Protein AF-A0A6C0CUE6-F1 (afdb_monomer_lite)

Secondary structure (DSSP, 8-state):
--EEEEEESS--TTHHHHHTTTT-EEEEEEE-SSHHHHHHHHHHTTTSEEEEEEE-GGGS---GGGHHHHHHHHHHHHHHHHHS--S-EEEEEEHHHHHHH-TT---SSEEEE--

Radius of gyration: 13.09 Å; chains: 1; bounding box: 28×29×31 Å

Foldseek 3Di:
DKEKEFADDDDQPCLVVLQVVAAAEWAEEEEEPDPRSVVSVVSSVVGYHYNYYYHDNLQADDDPVCLLSLLVSVVVVVVVVVVPPTDYHYYYHHPSSVCSNPVPPPCPTMDIDDD

pLDDT: mean 83.68, std 13.29, range [45.31, 96.88]

Sequence (115 aa):
MPIVLIAVDGINKNLREFEDMHNNVFDILIESSDPQSKAIGDKLAEHLVFVKRISNYLLDEIDDDGEEEMAYNMGAVLSSVRSLNVQRGMIITSKKVINSWDPHTNMNEWDAISM

Organism: NCBI:txid1070528

Structure (mmCIF, N/CA/C/O backbone):
data_AF-A0A6C0CUE6-F1
#
_entry.id   AF-A0A6C0CUE6-F1
#
loop_
_atom_site.group_PDB
_atom_site.id
_atom_site.type_symbol
_atom_site.label_atom_id
_atom_site.label_alt_id
_atom_site.label_comp_id
_atom_site.label_asym_id
_atom_site.label_entity_id
_atom_site.label_seq_id
_atom_site.pdbx_PDB_ins_code
_atom_site.Cartn_x
_atom_site.Cartn_y
_atom_site.Cartn_z
_atom_site.occupancy
_atom_site.B_iso_or_equiv
_atom_site.auth_seq_id
_atom_site.auth_comp_id
_atom_site.auth_asym_id
_atom_site.auth_atom_id
_atom_site.pdbx_PDB_model_num
ATOM 1 N N . MET A 1 1 ? -12.118 -11.147 3.247 1.00 75.44 1 MET A N 1
ATOM 2 C CA . MET A 1 1 ? -11.744 -10.003 4.117 1.00 75.44 1 MET A CA 1
ATOM 3 C C . MET A 1 1 ? -11.358 -8.847 3.212 1.00 75.44 1 MET A C 1
ATOM 5 O O . MET A 1 1 ? -10.583 -9.107 2.299 1.00 75.44 1 MET A O 1
ATOM 9 N N . PRO A 1 2 ? -11.894 -7.629 3.398 1.00 84.06 2 PRO A N 1
ATOM 10 C CA . PRO A 1 2 ? -11.565 -6.513 2.518 1.00 84.06 2 PRO A CA 1
ATOM 11 C C . PRO A 1 2 ? -10.122 -6.042 2.745 1.00 84.06 2 PRO A C 1
ATOM 13 O O . PRO A 1 2 ? -9.715 -5.796 3.886 1.00 84.06 2 PRO A O 1
ATOM 16 N N . ILE A 1 3 ? -9.366 -5.913 1.655 1.00 87.50 3 ILE A N 1
ATOM 17 C CA . ILE A 1 3 ? -8.072 -5.223 1.629 1.00 87.50 3 ILE A CA 1
ATOM 18 C C . ILE A 1 3 ? -8.232 -4.016 0.709 1.00 87.50 3 ILE A C 1
ATOM 20 O O . ILE A 1 3 ? -8.616 -4.164 -0.448 1.00 87.50 3 ILE A O 1
ATOM 24 N N . VAL A 1 4 ? -7.959 -2.823 1.229 1.00 88.44 4 VAL A N 1
ATOM 25 C CA . VAL A 1 4 ? -7.941 -1.592 0.430 1.00 88.44 4 VAL A CA 1
ATOM 26 C C . VAL A 1 4 ? -6.560 -1.446 -0.194 1.00 88.44 4 VAL A C 1
ATOM 28 O O . VAL A 1 4 ? -5.564 -1.449 0.525 1.00 88.44 4 VAL A O 1
ATOM 31 N N . LEU A 1 5 ? -6.496 -1.327 -1.514 1.00 89.00 5 LEU A N 1
ATOM 32 C CA . LEU A 1 5 ? -5.285 -1.033 -2.268 1.00 89.00 5 LEU A CA 1
ATOM 33 C C . LEU A 1 5 ? -5.269 0.445 -2.647 1.00 89.00 5 LEU A C 1
ATOM 35 O O . LEU A 1 5 ? -6.242 0.961 -3.189 1.00 89.00 5 LEU A O 1
ATOM 39 N N . ILE A 1 6 ? -4.156 1.123 -2.400 1.00 87.31 6 ILE A N 1
ATOM 40 C CA . ILE A 1 6 ? -3.940 2.515 -2.794 1.00 87.31 6 ILE A CA 1
ATOM 41 C C . ILE A 1 6 ? -2.715 2.556 -3.702 1.00 87.31 6 ILE A C 1
ATOM 43 O O . ILE A 1 6 ? -1.617 2.190 -3.281 1.00 87.31 6 ILE A O 1
ATOM 47 N N . ALA A 1 7 ? -2.920 2.998 -4.941 1.00 86.44 7 ALA A N 1
ATOM 48 C CA . ALA A 1 7 ? -1.861 3.265 -5.901 1.00 86.44 7 ALA A CA 1
ATOM 49 C C . ALA A 1 7 ? -1.331 4.690 -5.723 1.00 86.44 7 ALA A C 1
ATOM 51 O O . ALA A 1 7 ? -2.091 5.657 -5.626 1.00 86.44 7 ALA A O 1
ATOM 52 N N . VAL A 1 8 ? -0.012 4.825 -5.750 1.00 80.25 8 VAL A N 1
ATOM 53 C CA . VAL A 1 8 ? 0.687 6.107 -5.744 1.00 80.25 8 VAL A CA 1
ATOM 54 C C . VAL A 1 8 ? 1.296 6.329 -7.127 1.00 80.25 8 VAL A C 1
ATOM 56 O O . VAL A 1 8 ? 2.163 5.570 -7.547 1.00 80.25 8 VAL A O 1
ATOM 59 N N . ASP A 1 9 ? 0.790 7.326 -7.857 1.00 70.25 9 ASP A N 1
ATOM 60 C CA . ASP A 1 9 ? 1.297 7.733 -9.182 1.00 70.25 9 ASP A CA 1
ATOM 61 C C . ASP A 1 9 ? 0.967 9.221 -9.468 1.00 70.25 9 ASP A C 1
ATOM 63 O O . ASP A 1 9 ? 0.422 9.594 -10.507 1.00 70.25 9 ASP A O 1
ATOM 67 N N . GLY A 1 10 ? 1.195 10.096 -8.472 1.00 60.97 10 GLY A N 1
ATOM 68 C CA . GLY A 1 10 ? 0.908 11.540 -8.541 1.00 60.97 10 GLY A CA 1
ATOM 69 C C . GLY A 1 10 ? 0.007 12.080 -7.417 1.00 60.97 10 GLY A C 1
ATOM 70 O O . GLY A 1 10 ? -0.071 11.513 -6.329 1.00 60.97 10 GLY A O 1
ATOM 71 N N . ILE A 1 11 ? -0.665 13.222 -7.652 1.00 53.22 11 ILE A N 1
ATOM 72 C CA . ILE A 1 11 ? -1.601 13.823 -6.679 1.00 53.22 11 ILE A CA 1
ATOM 73 C C . ILE A 1 11 ? -2.835 12.923 -6.561 1.00 53.22 11 ILE A C 1
ATOM 75 O O . ILE A 1 11 ? -3.696 12.944 -7.436 1.00 53.22 11 ILE A O 1
ATOM 79 N N . ASN A 1 12 ? -2.927 12.175 -5.464 1.00 58.78 12 ASN A N 1
ATOM 80 C CA . ASN A 1 12 ? -4.042 11.278 -5.173 1.00 58.78 12 ASN A CA 1
ATOM 81 C C . ASN A 1 12 ? -5.308 12.107 -4.855 1.00 58.78 12 ASN A C 1
ATOM 83 O O . ASN A 1 12 ? -5.380 12.776 -3.818 1.00 58.78 12 ASN A O 1
ATOM 87 N N . LYS A 1 13 ? -6.286 12.154 -5.767 1.00 58.31 13 LYS A N 1
ATOM 88 C CA . LYS A 1 13 ? -7.451 13.062 -5.666 1.00 58.31 13 LYS A CA 1
ATOM 89 C C . LYS A 1 13 ? -8.524 12.530 -4.725 1.00 58.31 13 LYS A C 1
ATOM 91 O O . LYS A 1 13 ? -9.291 13.317 -4.170 1.00 58.31 13 LYS A O 1
ATOM 96 N N . ASN A 1 14 ? -8.522 11.222 -4.498 1.00 61.28 14 ASN A N 1
ATOM 97 C CA . ASN A 1 14 ? -9.494 10.532 -3.655 1.00 61.28 14 ASN A CA 1
ATOM 98 C C . ASN A 1 14 ? -9.125 10.518 -2.166 1.00 61.28 14 ASN A C 1
ATOM 100 O O . ASN A 1 14 ? -9.884 10.005 -1.353 1.00 61.28 14 ASN A O 1
ATOM 104 N N . LEU A 1 15 ? -8.009 11.144 -1.771 1.00 63.41 15 LEU A N 1
ATOM 105 C CA . LEU A 1 15 ? -7.677 11.351 -0.355 1.00 63.41 15 LEU A CA 1
ATOM 106 C C . LEU A 1 15 ? -8.831 11.997 0.427 1.00 63.41 15 LEU A C 1
ATOM 108 O O . LEU A 1 15 ? -9.026 11.664 1.589 1.00 63.41 15 LEU A O 1
ATOM 112 N N . ARG A 1 16 ? -9.624 12.858 -0.227 1.00 65.75 16 ARG A N 1
ATOM 113 C CA . ARG A 1 16 ? -10.833 13.458 0.352 1.00 65.75 16 ARG A CA 1
ATOM 114 C C . ARG A 1 16 ? -11.885 12.438 0.780 1.00 65.75 16 ARG A C 1
ATOM 116 O O . ARG A 1 16 ? -12.545 12.654 1.782 1.00 65.75 16 ARG A O 1
ATOM 123 N N . GLU A 1 17 ? -12.034 11.329 0.063 1.00 68.88 17 GLU A N 1
ATOM 124 C CA . GLU A 1 17 ? -13.013 10.297 0.427 1.00 68.88 17 GLU A CA 1
ATOM 125 C C . GLU A 1 17 ? -12.624 9.608 1.743 1.00 68.88 17 GLU A C 1
ATOM 127 O O . GLU A 1 17 ? -13.491 9.224 2.523 1.00 68.88 17 GLU A O 1
ATOM 132 N N . PHE A 1 18 ? -11.323 9.524 2.042 1.00 69.00 18 PHE A N 1
ATOM 133 C CA . PHE A 1 18 ? -10.827 9.032 3.327 1.00 69.00 18 PHE A CA 1
ATOM 134 C C . PHE A 1 18 ? -10.936 10.065 4.454 1.00 69.00 18 PHE A C 1
ATOM 136 O O . PHE A 1 18 ? -11.026 9.670 5.617 1.00 69.00 18 PHE A O 1
ATOM 143 N N . GLU A 1 19 ? -10.960 11.365 4.138 1.00 67.81 19 GLU A N 1
ATOM 144 C CA . GLU A 1 19 ? -11.218 12.422 5.128 1.00 67.81 19 GLU A CA 1
ATOM 145 C C . GLU A 1 19 ? -12.608 12.214 5.761 1.00 67.81 19 GLU A C 1
ATOM 147 O O . GLU A 1 19 ? -12.743 12.296 6.978 1.00 67.81 19 GLU A O 1
ATOM 152 N N . ASP A 1 20 ? -13.605 11.789 4.977 1.00 71.56 20 ASP A N 1
ATOM 153 C CA . ASP A 1 20 ? -14.967 11.507 5.458 1.00 71.56 20 ASP A CA 1
ATOM 154 C C . ASP A 1 20 ? -15.092 10.188 6.255 1.00 71.56 20 ASP A C 1
ATOM 156 O O . ASP A 1 20 ? -16.100 9.937 6.923 1.00 71.56 20 ASP A O 1
ATOM 160 N N . MET A 1 21 ? -14.064 9.332 6.236 1.00 72.12 21 MET A N 1
ATOM 161 C CA . MET A 1 21 ? -14.049 8.007 6.876 1.00 72.12 21 MET A CA 1
ATOM 162 C C . MET A 1 21 ? -13.599 8.031 8.347 1.00 72.12 21 MET A C 1
ATOM 164 O O . MET A 1 21 ? -13.163 6.998 8.869 1.00 72.12 21 MET A O 1
ATOM 168 N N . HIS A 1 22 ? -13.716 9.179 9.020 1.00 71.06 22 HIS A N 1
ATOM 169 C CA . HIS A 1 22 ? -13.272 9.403 10.397 1.00 71.06 22 HIS A CA 1
ATOM 170 C C . HIS A 1 22 ? -13.545 8.225 11.349 1.00 71.06 22 HIS A C 1
ATOM 172 O O . HIS A 1 22 ? -14.651 7.684 11.410 1.00 71.06 22 HIS A O 1
ATOM 178 N N . ASN A 1 23 ? -12.541 7.879 12.161 1.00 73.38 23 ASN A N 1
ATOM 179 C CA . ASN A 1 23 ? -12.592 6.825 13.187 1.00 73.38 23 ASN A CA 1
ATOM 180 C C . ASN A 1 23 ? -12.752 5.389 12.657 1.00 73.38 23 ASN A C 1
ATOM 182 O O . ASN A 1 23 ? -13.000 4.472 13.445 1.00 73.38 23 ASN A O 1
ATOM 186 N N . ASN A 1 24 ? -12.586 5.150 11.354 1.00 83.81 24 ASN A N 1
ATOM 187 C CA . ASN A 1 24 ? -12.445 3.784 10.865 1.00 83.81 24 ASN A CA 1
ATOM 188 C C . ASN A 1 24 ? -11.118 3.180 11.341 1.00 83.81 24 ASN A C 1
ATOM 190 O O . ASN A 1 24 ? -10.048 3.770 11.184 1.00 83.81 24 ASN A O 1
ATOM 194 N N . VAL A 1 25 ? -11.210 1.978 11.908 1.00 88.94 25 VAL A N 1
ATOM 195 C CA . VAL A 1 25 ? -10.056 1.207 12.373 1.00 88.94 25 VAL A CA 1
ATOM 196 C C . VAL A 1 25 ? -9.635 0.229 11.283 1.00 88.94 25 VAL A C 1
ATOM 198 O O . VAL A 1 25 ? -10.453 -0.546 10.785 1.00 88.94 25 VAL A O 1
ATOM 201 N N . PHE A 1 26 ? -8.356 0.270 10.934 1.00 92.12 26 PHE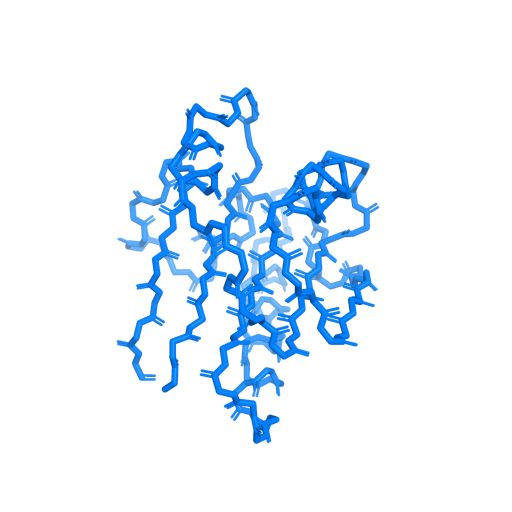 A N 1
ATOM 202 C CA . PHE A 1 26 ? -7.661 -0.702 10.104 1.00 92.12 26 PHE A CA 1
ATOM 203 C C . PHE A 1 26 ? -6.661 -1.447 10.987 1.00 92.12 26 PHE A C 1
ATOM 205 O O . PHE A 1 26 ? -5.838 -0.840 11.675 1.00 92.12 26 PHE A O 1
ATOM 212 N N . ASP A 1 27 ? -6.721 -2.774 10.991 1.00 94.75 27 ASP A N 1
ATOM 213 C CA . ASP A 1 27 ? -5.835 -3.582 11.833 1.00 94.75 27 ASP A CA 1
ATOM 214 C C . ASP A 1 27 ? -4.387 -3.530 11.342 1.00 94.75 27 ASP A C 1
ATOM 216 O O . ASP A 1 27 ? -3.442 -3.648 12.125 1.00 94.75 27 ASP A O 1
ATOM 220 N N . ILE A 1 28 ? -4.211 -3.372 10.030 1.00 95.56 28 ILE A N 1
ATOM 221 C CA . ILE A 1 28 ? -2.900 -3.306 9.407 1.00 95.56 28 ILE A CA 1
ATOM 222 C C . ILE A 1 28 ? -2.896 -2.364 8.205 1.00 95.56 28 ILE A C 1
ATOM 224 O O . ILE A 1 28 ? -3.751 -2.444 7.325 1.00 95.56 28 ILE A O 1
ATOM 228 N N . LEU A 1 29 ? -1.883 -1.507 8.175 1.00 95.62 29 LEU A N 1
ATOM 229 C CA . LEU A 1 29 ? -1.420 -0.779 7.007 1.00 95.62 29 LEU A CA 1
ATOM 230 C C . LEU A 1 29 ? -0.048 -1.335 6.613 1.00 95.62 29 LEU A C 1
ATOM 232 O O . LEU A 1 29 ? 0.861 -1.375 7.446 1.00 95.62 29 LEU A O 1
ATOM 236 N N . ILE A 1 30 ? 0.103 -1.756 5.361 1.00 96.88 30 ILE A N 1
ATOM 237 C CA . ILE A 1 30 ? 1.402 -2.064 4.761 1.00 96.88 30 ILE A CA 1
ATOM 238 C C . ILE A 1 30 ? 1.656 -1.056 3.647 1.00 96.88 30 ILE A C 1
ATOM 240 O O . ILE A 1 30 ? 0.836 -0.899 2.756 1.00 96.88 30 ILE A O 1
ATOM 244 N N . GLU A 1 31 ? 2.780 -0.366 3.682 1.00 96.06 31 GLU A N 1
ATOM 245 C CA . GLU A 1 31 ? 3.159 0.605 2.656 1.00 96.06 31 GLU A CA 1
ATOM 246 C C . GLU A 1 31 ? 4.525 0.249 2.071 1.00 96.06 31 GLU A C 1
ATOM 248 O O . GLU A 1 31 ? 5.339 -0.387 2.748 1.00 96.06 31 GLU A O 1
ATOM 253 N N . SER A 1 32 ? 4.788 0.636 0.823 1.00 95.75 32 SER A N 1
ATOM 254 C CA . SER A 1 32 ? 6.138 0.540 0.261 1.00 95.75 32 SER A CA 1
ATOM 255 C C . SER A 1 32 ? 7.129 1.414 1.042 1.00 95.75 32 SER A C 1
ATOM 257 O O . SER A 1 32 ? 6.747 2.237 1.882 1.00 95.75 32 SER A O 1
ATOM 259 N N . SER A 1 33 ? 8.426 1.203 0.833 1.00 94.06 33 SER A N 1
ATOM 260 C CA . SER A 1 33 ? 9.467 2.024 1.457 1.00 94.06 33 SER A CA 1
ATOM 261 C C . SER A 1 33 ? 9.618 3.399 0.794 1.00 94.06 33 SER A C 1
ATOM 263 O O . SER A 1 33 ? 10.236 4.298 1.374 1.00 94.06 33 SER A O 1
ATOM 265 N N . ASP A 1 34 ? 8.988 3.592 -0.371 1.00 90.81 34 ASP A N 1
ATOM 266 C CA . ASP A 1 34 ? 8.963 4.862 -1.090 1.00 90.81 34 ASP A CA 1
ATOM 267 C C . ASP A 1 34 ? 8.388 6.018 -0.232 1.00 90.81 34 ASP A C 1
ATOM 269 O O . ASP A 1 34 ? 7.322 5.883 0.391 1.00 90.81 34 ASP A O 1
ATOM 273 N N . PRO A 1 35 ? 9.055 7.192 -0.204 1.00 89.88 35 PRO A N 1
ATOM 274 C CA . PRO A 1 35 ? 8.597 8.342 0.569 1.00 89.88 35 PRO A CA 1
ATOM 275 C C . PRO A 1 35 ? 7.180 8.822 0.237 1.00 89.88 35 PRO A C 1
ATOM 277 O O . PRO A 1 35 ? 6.518 9.369 1.121 1.00 89.88 35 PRO A O 1
ATOM 280 N N . GLN A 1 36 ? 6.698 8.646 -0.997 1.00 87.38 36 GLN A N 1
ATOM 281 C CA . GLN A 1 36 ? 5.346 9.053 -1.378 1.00 87.38 36 GLN A CA 1
ATOM 282 C C . GLN A 1 36 ? 4.300 8.138 -0.741 1.00 87.38 36 GLN A C 1
ATOM 284 O O . GLN A 1 36 ? 3.345 8.647 -0.156 1.00 87.38 36 GLN A O 1
ATOM 289 N N . SER A 1 37 ? 4.501 6.816 -0.764 1.00 90.94 37 SER A N 1
ATOM 290 C CA . SER A 1 37 ? 3.625 5.865 -0.059 1.00 90.94 37 SER A CA 1
ATOM 291 C C . SER A 1 37 ? 3.528 6.196 1.423 1.00 90.94 37 SER A C 1
ATOM 293 O O . SER A 1 37 ? 2.427 6.284 1.971 1.00 90.94 37 SER A O 1
ATOM 295 N N . LYS A 1 38 ? 4.671 6.498 2.048 1.00 91.38 38 LYS A N 1
ATOM 296 C CA . LYS A 1 38 ? 4.710 6.932 3.444 1.00 91.38 38 LYS A CA 1
ATOM 297 C C . LYS A 1 38 ? 3.944 8.233 3.681 1.00 91.38 38 LYS A C 1
ATOM 299 O O . LYS A 1 38 ? 3.199 8.322 4.654 1.00 91.38 38 LYS A O 1
ATOM 304 N N . ALA A 1 39 ? 4.105 9.230 2.813 1.00 88.56 39 ALA A N 1
ATOM 305 C CA . ALA A 1 39 ? 3.408 10.509 2.941 1.00 88.56 39 ALA A CA 1
ATOM 306 C C . ALA A 1 39 ? 1.881 10.349 2.830 1.00 88.56 39 ALA A C 1
ATOM 308 O O . ALA A 1 39 ? 1.134 11.005 3.556 1.00 88.56 39 ALA A O 1
ATOM 309 N N . ILE A 1 40 ? 1.410 9.448 1.962 1.00 87.88 40 ILE A N 1
ATOM 310 C CA . ILE A 1 40 ? -0.008 9.081 1.877 1.00 87.88 40 ILE A CA 1
ATOM 311 C C . ILE A 1 40 ? -0.462 8.389 3.166 1.00 87.88 40 ILE A C 1
ATOM 313 O O . ILE A 1 40 ? -1.481 8.782 3.731 1.00 87.88 40 ILE A O 1
ATOM 317 N N . GLY A 1 41 ? 0.302 7.417 3.671 1.00 90.94 41 GLY A N 1
ATOM 318 C CA . GLY A 1 41 ? 0.006 6.750 4.941 1.00 90.94 41 GLY A CA 1
ATOM 319 C C . GLY A 1 41 ? -0.049 7.718 6.129 1.00 90.94 41 GLY A C 1
ATOM 320 O O . GLY A 1 41 ? -0.944 7.611 6.967 1.00 90.94 41 GLY A O 1
ATOM 321 N N . ASP A 1 42 ? 0.858 8.700 6.175 1.00 91.06 42 ASP A N 1
ATOM 322 C CA . ASP A 1 42 ? 0.881 9.758 7.194 1.00 91.06 42 ASP A CA 1
ATOM 323 C C . ASP A 1 42 ? -0.382 10.618 7.120 1.00 91.06 42 ASP A C 1
ATOM 325 O O . ASP A 1 42 ? -1.041 10.823 8.137 1.00 91.06 42 ASP A O 1
ATOM 329 N N . LYS A 1 43 ? -0.771 11.049 5.914 1.00 87.44 43 LYS A N 1
ATOM 330 C CA . LYS A 1 43 ? -1.991 11.837 5.718 1.00 87.44 43 LYS A CA 1
ATOM 331 C C . LYS A 1 43 ? -3.252 11.056 6.097 1.00 87.44 43 LYS A C 1
ATOM 333 O O . LYS A 1 43 ? -4.153 11.599 6.725 1.00 87.44 43 LYS A O 1
ATOM 338 N N . LEU A 1 44 ? -3.331 9.773 5.749 1.00 87.94 44 LEU A N 1
ATOM 339 C CA . LEU A 1 44 ? -4.469 8.930 6.126 1.00 87.94 44 LEU A CA 1
ATOM 340 C C . LEU A 1 44 ? -4.565 8.734 7.643 1.00 87.94 44 LEU A C 1
ATOM 342 O O . LEU A 1 44 ? -5.669 8.655 8.180 1.00 87.94 44 LEU A O 1
ATOM 346 N N . ALA A 1 45 ? -3.431 8.698 8.347 1.00 90.06 45 ALA A N 1
ATOM 347 C CA . ALA A 1 45 ? -3.390 8.558 9.801 1.00 90.06 45 ALA A CA 1
ATOM 348 C C . ALA A 1 45 ? -3.936 9.788 10.554 1.00 90.06 45 ALA A C 1
ATOM 350 O O . ALA A 1 45 ? -4.210 9.693 11.749 1.00 90.06 45 ALA A O 1
ATOM 351 N N . GLU A 1 46 ? -4.139 10.924 9.878 1.00 88.56 46 GLU A N 1
ATOM 352 C CA . GLU A 1 46 ? -4.837 12.087 10.447 1.00 88.56 46 GLU A CA 1
ATOM 353 C C . GLU A 1 46 ? -6.345 11.827 10.634 1.00 88.56 46 GLU A C 1
ATOM 355 O O . GLU A 1 46 ? -6.990 12.467 11.468 1.00 88.56 46 GLU A O 1
ATOM 360 N N . HIS A 1 47 ? -6.912 10.873 9.886 1.00 86.75 47 HIS A N 1
ATOM 361 C CA . HIS A 1 47 ? -8.357 10.610 9.840 1.00 86.75 47 HIS A CA 1
ATOM 362 C C . HIS A 1 47 ? -8.739 9.164 10.197 1.00 86.75 47 HIS A C 1
ATOM 364 O O . HIS A 1 47 ? -9.857 8.914 10.663 1.00 86.75 47 HIS A O 1
ATOM 370 N N . LEU A 1 48 ? -7.816 8.219 10.016 1.00 89.25 48 LEU A N 1
ATOM 371 C CA . LEU A 1 48 ? -7.994 6.786 10.242 1.00 89.25 48 LEU A CA 1
ATOM 372 C C . LEU A 1 48 ? -7.125 6.291 11.401 1.00 89.25 48 LEU A C 1
ATOM 374 O O . LEU A 1 48 ? -6.086 6.865 11.719 1.00 89.25 48 LEU A O 1
ATOM 378 N N . VAL A 1 49 ? -7.525 5.172 12.008 1.00 90.81 49 VAL A N 1
ATOM 379 C CA . VAL A 1 49 ? -6.738 4.506 13.055 1.00 90.81 49 VAL A CA 1
ATOM 380 C C . VAL A 1 49 ? -6.112 3.239 12.490 1.00 90.81 49 VAL A C 1
ATOM 382 O O . VAL A 1 49 ? -6.826 2.320 12.097 1.00 90.81 49 VAL A O 1
ATOM 385 N N . PHE A 1 50 ? -4.782 3.159 12.514 1.00 93.00 50 PHE A N 1
ATOM 386 C CA . PHE A 1 50 ? -4.030 1.962 12.134 1.00 93.00 50 PHE A CA 1
ATOM 387 C C . PHE A 1 50 ? -3.473 1.266 13.380 1.00 93.00 50 PHE A C 1
ATOM 389 O O . PHE A 1 50 ? -2.660 1.843 14.100 1.00 93.00 50 PHE A O 1
ATOM 396 N N . VAL A 1 51 ? -3.882 0.020 13.643 1.00 94.31 51 VAL A N 1
ATOM 397 C CA . VAL A 1 51 ? -3.382 -0.752 14.803 1.00 94.31 51 VAL A CA 1
ATOM 398 C C . VAL A 1 51 ? -1.923 -1.157 14.599 1.00 94.31 51 VAL A C 1
ATOM 400 O O . VAL A 1 51 ? -1.116 -1.105 15.529 1.00 94.31 51 VAL A O 1
ATOM 403 N N . LYS A 1 52 ? -1.571 -1.555 13.375 1.00 95.12 52 LYS A N 1
ATOM 404 C CA . LYS A 1 52 ? -0.197 -1.824 12.953 1.00 95.12 52 LYS A CA 1
ATOM 405 C C . LYS A 1 52 ? 0.087 -1.114 11.642 1.00 95.12 52 LYS A C 1
ATOM 407 O O . LYS A 1 52 ? -0.745 -1.117 10.742 1.00 95.12 52 LYS A O 1
ATOM 412 N N . ARG A 1 53 ? 1.291 -0.565 11.525 1.00 95.62 53 ARG A N 1
ATOM 413 C CA . ARG A 1 53 ? 1.800 0.050 10.301 1.00 95.62 53 ARG A CA 1
ATOM 414 C C . ARG A 1 53 ? 3.174 -0.522 9.989 1.00 95.62 53 ARG A C 1
ATOM 416 O O . ARG A 1 53 ? 4.024 -0.575 10.877 1.00 95.62 53 ARG A O 1
ATOM 423 N N . ILE A 1 54 ? 3.362 -0.992 8.763 1.00 96.50 54 ILE A N 1
ATOM 424 C CA . ILE A 1 54 ? 4.572 -1.688 8.326 1.00 96.50 54 ILE A CA 1
ATOM 425 C C . ILE A 1 54 ? 5.027 -1.081 7.005 1.00 96.50 54 ILE A C 1
ATOM 427 O O . ILE A 1 54 ? 4.270 -1.079 6.043 1.00 96.50 54 ILE A O 1
ATOM 431 N N . SER A 1 55 ? 6.275 -0.626 6.949 1.00 96.38 55 SER A N 1
ATOM 432 C CA . SER A 1 55 ? 6.932 -0.327 5.678 1.00 96.38 55 SER A CA 1
ATOM 433 C C . SER A 1 55 ? 7.610 -1.597 5.162 1.00 96.38 55 SER A C 1
ATOM 435 O O . SER A 1 55 ? 8.310 -2.273 5.923 1.00 96.38 55 SER A O 1
ATOM 437 N N . ASN A 1 56 ? 7.359 -1.960 3.906 1.00 96.69 56 ASN A N 1
ATOM 438 C CA . ASN A 1 56 ? 7.806 -3.212 3.311 1.00 96.69 56 ASN A CA 1
ATOM 439 C C . ASN A 1 56 ? 8.401 -2.980 1.918 1.00 96.69 56 ASN A C 1
ATOM 441 O O . ASN A 1 56 ? 7.679 -2.659 0.979 1.00 96.69 56 ASN A O 1
ATOM 445 N N . TYR A 1 57 ? 9.709 -3.210 1.788 1.00 95.00 57 TYR A N 1
ATOM 446 C CA . TYR A 1 57 ? 10.459 -3.015 0.543 1.00 95.00 57 TYR A CA 1
ATOM 447 C C . TYR A 1 57 ? 10.031 -3.957 -0.592 1.00 95.00 57 TYR A C 1
ATOM 449 O O . TYR A 1 57 ? 10.300 -3.686 -1.752 1.00 95.00 57 TYR A O 1
ATOM 457 N N . LEU A 1 58 ? 9.333 -5.059 -0.287 1.00 95.06 58 LEU A N 1
ATOM 458 C CA . LEU A 1 58 ? 8.769 -5.941 -1.317 1.00 95.06 58 LEU A CA 1
ATOM 459 C C . LEU A 1 58 ? 7.695 -5.243 -2.166 1.00 95.06 58 LEU A C 1
ATOM 461 O O . LEU A 1 58 ? 7.351 -5.722 -3.238 1.00 95.06 58 LEU A O 1
ATOM 465 N N . LEU A 1 59 ? 7.144 -4.133 -1.675 1.00 95.81 59 LEU A N 1
ATOM 466 C CA . LEU A 1 59 ? 6.190 -3.302 -2.402 1.00 95.81 59 LEU A CA 1
ATOM 467 C C . LEU A 1 59 ? 6.863 -2.137 -3.136 1.00 95.81 59 LEU A C 1
ATOM 469 O O . LEU A 1 59 ? 6.156 -1.243 -3.599 1.00 95.81 59 LEU A O 1
ATOM 473 N N . ASP A 1 60 ? 8.193 -2.080 -3.176 1.00 94.38 60 ASP A N 1
ATOM 474 C CA . ASP A 1 60 ? 8.890 -1.039 -3.920 1.00 94.38 60 ASP A CA 1
ATOM 475 C C . ASP A 1 60 ? 8.808 -1.320 -5.417 1.00 94.38 60 ASP A C 1
ATOM 477 O O . ASP A 1 60 ? 8.887 -2.462 -5.870 1.00 94.38 60 ASP A O 1
ATOM 481 N N . GLU A 1 61 ? 8.634 -0.250 -6.185 1.00 90.12 61 GLU A N 1
ATOM 482 C CA . GLU A 1 61 ? 8.693 -0.334 -7.632 1.00 90.12 61 GLU A CA 1
ATOM 483 C C . GLU A 1 61 ? 10.130 -0.622 -8.077 1.00 90.12 61 GLU A C 1
ATOM 485 O O . GLU A 1 61 ? 11.066 0.070 -7.668 1.00 90.12 61 GLU A O 1
ATOM 490 N N . ILE A 1 62 ? 10.291 -1.624 -8.937 1.00 89.44 62 ILE A N 1
ATOM 491 C CA . ILE A 1 62 ? 11.551 -1.940 -9.614 1.00 89.44 62 ILE A CA 1
ATOM 492 C C . ILE A 1 62 ? 11.430 -1.660 -11.119 1.00 89.44 62 ILE A C 1
ATOM 494 O O . ILE A 1 62 ? 10.367 -1.285 -11.635 1.00 89.44 62 ILE A O 1
ATOM 498 N N . ASP A 1 63 ? 12.559 -1.744 -11.818 1.00 87.38 63 ASP A N 1
ATOM 499 C CA . ASP A 1 63 ? 12.645 -1.476 -13.250 1.00 87.38 63 ASP A CA 1
ATOM 500 C C . ASP A 1 63 ? 11.772 -2.431 -14.084 1.00 87.38 63 ASP A C 1
ATOM 502 O O . ASP A 1 63 ? 11.181 -3.386 -13.583 1.00 87.38 63 ASP A O 1
ATOM 506 N N . ASP A 1 64 ? 11.600 -2.109 -15.368 1.00 79.88 64 ASP A N 1
ATOM 507 C CA . ASP A 1 64 ? 10.686 -2.844 -16.257 1.00 79.88 64 ASP A CA 1
ATOM 508 C C . ASP A 1 64 ? 11.079 -4.322 -16.422 1.00 79.88 64 ASP A C 1
ATOM 510 O O . ASP A 1 64 ? 10.210 -5.171 -16.601 1.00 79.88 64 ASP A O 1
ATOM 514 N N . ASP A 1 65 ? 12.367 -4.649 -16.276 1.00 84.69 65 ASP A N 1
ATOM 515 C CA . ASP A 1 65 ? 12.865 -6.028 -16.309 1.00 84.69 65 ASP A CA 1
ATOM 516 C C . ASP A 1 65 ? 12.422 -6.851 -15.074 1.00 84.69 65 ASP A C 1
ATOM 518 O O . ASP A 1 65 ? 12.520 -8.079 -15.077 1.00 84.69 65 ASP A O 1
ATOM 522 N N . GLY A 1 66 ? 11.908 -6.189 -14.031 1.00 87.56 66 GLY A N 1
ATOM 523 C CA . GLY A 1 66 ? 11.461 -6.776 -12.768 1.00 87.56 66 GLY A CA 1
ATOM 524 C C . GLY A 1 66 ? 9.949 -7.006 -12.641 1.00 87.56 66 GLY A C 1
ATOM 525 O O . GLY A 1 66 ? 9.464 -7.244 -11.536 1.00 87.56 66 GLY A O 1
ATOM 526 N N . GLU A 1 67 ? 9.168 -6.929 -13.723 1.00 89.06 67 GLU A N 1
ATOM 527 C CA . GLU A 1 67 ? 7.698 -7.024 -13.650 1.00 89.06 67 GLU A CA 1
ATOM 528 C C . GLU A 1 67 ? 7.192 -8.320 -12.984 1.00 89.06 67 GLU A C 1
ATOM 530 O O . GLU A 1 67 ? 6.332 -8.267 -12.102 1.00 89.06 67 GLU A O 1
ATOM 535 N N . GLU A 1 68 ? 7.763 -9.480 -13.329 1.00 91.25 68 GLU A N 1
ATOM 536 C CA . GLU A 1 68 ? 7.392 -10.765 -12.711 1.00 91.25 68 GLU A CA 1
ATOM 537 C C . GLU A 1 68 ? 7.718 -10.808 -11.209 1.00 91.25 68 GLU A C 1
ATOM 539 O O . GLU A 1 68 ? 6.967 -11.382 -10.414 1.00 91.25 68 GLU A O 1
ATOM 544 N N . GLU A 1 69 ? 8.824 -10.181 -10.803 1.00 94.12 69 GLU A N 1
ATOM 545 C CA . GLU A 1 69 ? 9.228 -10.099 -9.401 1.00 94.12 69 GLU A CA 1
ATOM 546 C C . GLU A 1 69 ? 8.285 -9.185 -8.607 1.00 94.12 69 GLU A C 1
ATOM 548 O O . GLU A 1 69 ? 7.854 -9.565 -7.516 1.00 94.12 69 GLU A O 1
ATOM 553 N N . MET A 1 70 ? 7.880 -8.035 -9.160 1.00 94.12 70 MET A N 1
ATOM 554 C CA . MET A 1 70 ? 6.862 -7.172 -8.539 1.00 94.12 70 MET A CA 1
ATOM 555 C C . MET A 1 70 ? 5.538 -7.910 -8.348 1.00 94.12 70 MET A C 1
ATOM 557 O O . MET A 1 70 ? 4.958 -7.866 -7.258 1.00 94.12 70 MET A O 1
ATOM 561 N N . ALA A 1 71 ? 5.092 -8.639 -9.373 1.00 92.69 71 ALA A N 1
ATOM 562 C CA . ALA A 1 71 ? 3.856 -9.409 -9.330 1.00 92.69 71 ALA A CA 1
ATOM 563 C C . ALA A 1 71 ? 3.902 -10.479 -8.228 1.00 92.69 71 ALA A C 1
ATOM 565 O O . ALA A 1 71 ? 2.967 -10.615 -7.427 1.00 92.69 71 ALA A O 1
ATOM 566 N N . TYR A 1 72 ? 5.017 -11.213 -8.151 1.00 94.75 72 TYR A N 1
ATOM 567 C CA . TYR A 1 72 ? 5.254 -12.216 -7.117 1.00 94.75 72 TYR A CA 1
ATOM 568 C C . TYR A 1 72 ? 5.280 -11.595 -5.715 1.00 94.75 72 TYR A C 1
ATOM 570 O O . TYR A 1 72 ? 4.595 -12.079 -4.807 1.00 94.75 72 TYR A O 1
ATOM 578 N N . ASN A 1 73 ? 6.023 -10.503 -5.536 1.00 96.12 73 ASN A N 1
ATOM 579 C CA . ASN A 1 73 ? 6.181 -9.827 -4.252 1.00 96.12 73 ASN A CA 1
ATOM 580 C C . ASN A 1 73 ? 4.854 -9.252 -3.739 1.00 96.12 73 ASN A C 1
ATOM 582 O O . ASN A 1 73 ? 4.483 -9.488 -2.584 1.00 96.12 73 ASN A O 1
ATOM 586 N N . MET A 1 74 ? 4.089 -8.575 -4.597 1.00 94.69 74 MET A N 1
ATOM 587 C CA . MET A 1 74 ? 2.758 -8.068 -4.259 1.00 94.69 74 MET A CA 1
ATOM 588 C C . MET A 1 74 ? 1.803 -9.211 -3.887 1.00 94.69 74 MET A C 1
ATOM 590 O O . MET A 1 74 ? 1.117 -9.150 -2.860 1.00 94.69 74 MET A O 1
ATOM 594 N N . GLY A 1 75 ? 1.820 -10.310 -4.649 1.00 93.81 75 GLY A N 1
ATOM 595 C CA . GLY A 1 75 ? 1.057 -11.519 -4.331 1.00 93.81 75 GLY A CA 1
ATOM 596 C C . GLY A 1 75 ? 1.432 -12.132 -2.974 1.00 93.81 75 GLY A C 1
ATOM 597 O O . GLY A 1 75 ? 0.549 -12.552 -2.213 1.00 93.81 75 GLY A O 1
ATOM 598 N N . ALA A 1 76 ? 2.721 -12.143 -2.624 1.00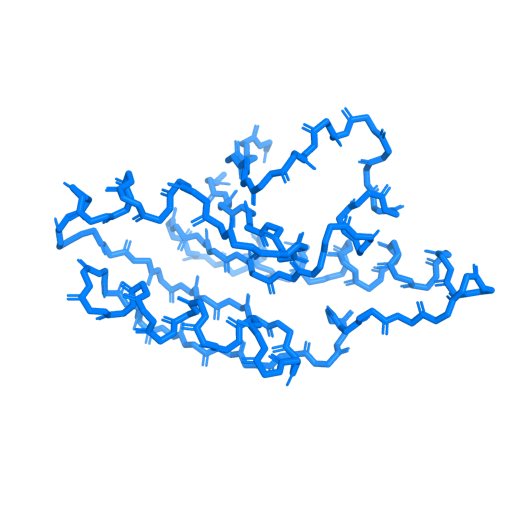 94.69 76 ALA A N 1
ATOM 599 C CA . ALA A 1 76 ? 3.215 -12.628 -1.337 1.00 94.69 76 ALA A CA 1
ATOM 600 C C . ALA A 1 76 ? 2.775 -11.731 -0.168 1.00 94.69 76 ALA A C 1
ATOM 602 O O . ALA A 1 76 ? 2.342 -12.242 0.872 1.00 94.69 76 ALA A O 1
ATOM 603 N N . VAL A 1 77 ? 2.816 -10.405 -0.332 1.00 95.25 77 VAL A N 1
ATOM 604 C CA . VAL A 1 77 ? 2.329 -9.453 0.681 1.00 95.25 77 VAL A CA 1
ATOM 605 C C . VAL A 1 77 ? 0.824 -9.601 0.888 1.00 95.25 77 VAL A C 1
ATOM 607 O O . VAL A 1 77 ? 0.375 -9.725 2.028 1.00 95.25 77 VAL A O 1
ATOM 610 N N . LEU A 1 78 ? 0.040 -9.678 -0.189 1.00 92.12 78 LEU A N 1
ATOM 611 C CA . LEU A 1 78 ? -1.405 -9.909 -0.111 1.00 92.12 78 LEU A CA 1
ATOM 612 C C . LEU A 1 78 ? -1.748 -11.215 0.601 1.00 92.12 78 LEU A C 1
ATOM 614 O O . LEU A 1 78 ? -2.605 -11.241 1.486 1.00 92.12 78 LEU A O 1
ATOM 618 N N . SER A 1 79 ? -1.064 -12.299 0.240 1.00 91.56 79 SER A N 1
ATOM 619 C CA . SER A 1 79 ? -1.245 -13.607 0.877 1.00 91.56 79 SER A CA 1
ATOM 620 C C . SER A 1 79 ? -0.886 -13.553 2.360 1.00 91.56 79 SER A C 1
ATOM 622 O O . SER A 1 79 ? -1.604 -14.110 3.191 1.00 91.56 79 SER A O 1
ATOM 624 N N . SER A 1 80 ? 0.170 -12.812 2.706 1.00 92.19 80 SER A N 1
ATOM 625 C CA . SER A 1 80 ? 0.570 -12.582 4.093 1.00 92.19 80 SER A CA 1
ATOM 626 C C . SER A 1 80 ? -0.522 -11.843 4.860 1.00 92.19 80 SER A C 1
ATOM 628 O O . SER A 1 80 ? -0.963 -12.349 5.887 1.00 92.19 80 SER A O 1
ATOM 630 N N . VAL A 1 81 ? -1.042 -10.721 4.348 1.00 91.50 81 VAL A N 1
ATOM 631 C CA . VAL A 1 81 ? -2.148 -9.980 4.986 1.00 91.50 81 VAL A CA 1
ATOM 632 C C . VAL A 1 81 ? -3.381 -10.861 5.158 1.00 91.50 81 VAL A C 1
ATOM 634 O O . VAL A 1 81 ? -3.966 -10.868 6.234 1.00 91.50 81 VAL A O 1
ATOM 637 N N . ARG A 1 82 ? -3.749 -11.651 4.144 1.00 88.94 82 ARG A N 1
ATOM 638 C CA . ARG A 1 82 ? -4.888 -12.587 4.208 1.00 88.94 8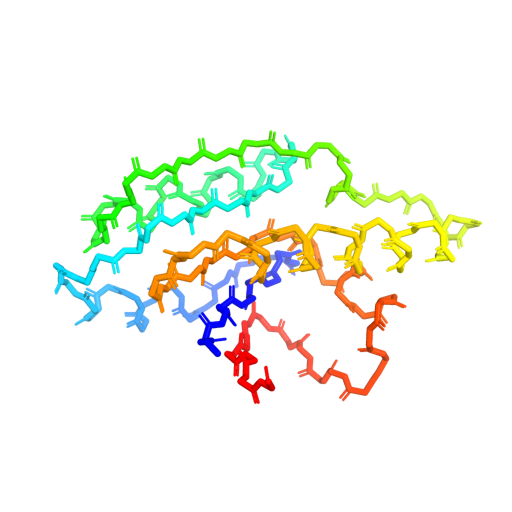2 ARG A CA 1
ATOM 639 C C . ARG A 1 82 ? -4.700 -13.700 5.236 1.00 88.94 82 ARG A C 1
ATOM 641 O O . ARG A 1 82 ? -5.682 -14.174 5.796 1.00 88.94 82 ARG A O 1
ATOM 648 N N . SER A 1 83 ? -3.461 -14.127 5.468 1.00 90.38 83 SER A N 1
ATOM 649 C CA . SER A 1 83 ? -3.136 -15.116 6.501 1.00 90.38 83 SER A CA 1
ATOM 650 C C . SER A 1 83 ? -3.199 -14.536 7.916 1.00 90.38 83 SER A C 1
ATOM 652 O O . SER A 1 83 ? -3.360 -15.281 8.885 1.00 90.38 83 SER A O 1
ATOM 654 N N . LEU A 1 84 ? -3.101 -13.208 8.051 1.00 87.50 84 LEU A N 1
ATOM 655 C CA . LEU A 1 84 ? -3.340 -12.536 9.316 1.00 87.50 84 LEU A CA 1
ATOM 656 C C . LEU A 1 84 ? -4.849 -12.527 9.570 1.00 87.50 84 LEU A C 1
ATOM 658 O O . LEU A 1 84 ? -5.638 -12.153 8.708 1.00 87.50 84 LEU A O 1
ATOM 662 N N . ASN A 1 85 ? -5.258 -12.909 10.778 1.00 84.81 85 ASN A N 1
ATOM 663 C CA . ASN A 1 85 ? -6.654 -12.846 11.210 1.00 84.81 85 ASN A CA 1
ATOM 664 C C . ASN A 1 85 ? -7.073 -11.393 11.520 1.00 84.81 85 ASN A C 1
ATOM 666 O O . ASN A 1 85 ? -7.425 -11.068 12.654 1.00 84.81 85 ASN A O 1
ATOM 670 N N . VAL A 1 86 ? -6.937 -10.507 10.533 1.00 88.75 86 VAL A N 1
ATOM 671 C CA . VAL A 1 86 ? -7.333 -9.097 10.596 1.00 88.75 86 VAL A CA 1
ATOM 672 C C . VAL A 1 86 ? -8.760 -8.923 10.067 1.00 88.75 86 VAL A C 1
ATOM 674 O O . VAL A 1 86 ? -9.301 -9.797 9.397 1.00 88.75 86 VAL A O 1
ATOM 677 N N . GLN A 1 87 ? -9.424 -7.824 10.409 1.00 86.88 87 GLN A N 1
ATOM 678 C CA . GLN A 1 87 ? -10.752 -7.485 9.892 1.00 86.88 87 GLN A CA 1
ATOM 679 C C . GLN A 1 87 ? -10.658 -6.571 8.671 1.00 86.88 87 GLN A C 1
ATOM 681 O O . GLN A 1 87 ? -11.453 -6.711 7.737 1.00 86.88 87 GLN A O 1
ATOM 686 N N . ARG A 1 88 ? -9.705 -5.632 8.678 1.00 89.75 88 ARG A N 1
ATOM 687 C CA . ARG A 1 88 ? -9.486 -4.656 7.602 1.00 89.75 88 ARG A CA 1
ATOM 688 C C . ARG A 1 88 ? -7.995 -4.419 7.394 1.00 89.75 88 ARG A C 1
ATOM 690 O O . ARG A 1 88 ? -7.296 -3.988 8.313 1.00 89.75 88 ARG A O 1
ATOM 697 N N . GLY A 1 89 ? -7.528 -4.680 6.177 1.00 92.69 89 GLY A N 1
ATOM 698 C CA . GLY A 1 89 ? -6.165 -4.375 5.746 1.00 92.69 89 GLY A CA 1
ATOM 699 C C . GLY A 1 89 ? -6.132 -3.216 4.756 1.00 92.69 89 GLY A C 1
ATOM 700 O O . GLY A 1 89 ? -7.087 -3.003 4.009 1.00 92.69 89 GLY A O 1
ATOM 701 N N . MET A 1 90 ? -5.021 -2.493 4.734 1.00 93.00 90 MET A N 1
ATOM 702 C CA . MET A 1 9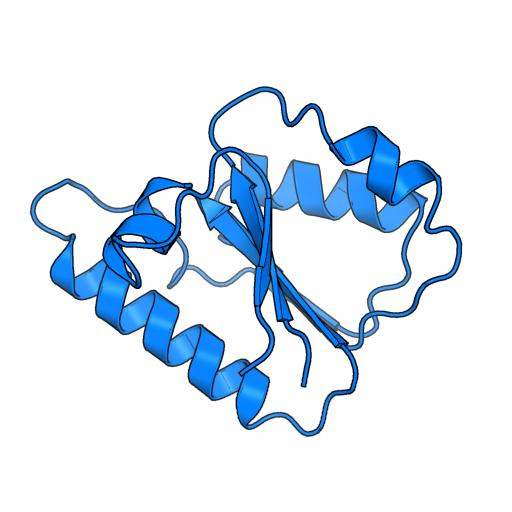0 ? -4.712 -1.493 3.718 1.00 93.00 90 MET A CA 1
ATOM 703 C C . MET A 1 90 ? -3.297 -1.722 3.190 1.00 93.00 90 MET A C 1
ATOM 705 O O . MET A 1 90 ? -2.387 -1.998 3.975 1.00 93.00 90 MET A O 1
ATOM 709 N N . ILE A 1 91 ? -3.119 -1.617 1.875 1.00 94.31 91 ILE A N 1
ATOM 710 C CA . ILE A 1 91 ? -1.822 -1.671 1.204 1.00 94.31 91 ILE A CA 1
ATOM 711 C C . ILE A 1 91 ? -1.641 -0.405 0.365 1.00 94.31 91 ILE A C 1
ATOM 713 O O . ILE A 1 91 ? -2.526 -0.060 -0.414 1.00 94.31 91 ILE A O 1
ATOM 717 N N . ILE A 1 92 ? -0.500 0.269 0.511 1.00 93.31 92 ILE A N 1
ATOM 718 C CA . ILE A 1 92 ? -0.121 1.456 -0.267 1.00 93.31 92 ILE A CA 1
ATOM 719 C C . ILE A 1 92 ? 1.160 1.143 -1.045 1.00 93.31 92 ILE A C 1
ATOM 721 O O . ILE A 1 92 ? 2.180 0.797 -0.452 1.00 93.31 92 ILE A O 1
ATOM 725 N N . THR A 1 93 ? 1.123 1.244 -2.368 1.00 93.31 93 THR A N 1
ATOM 726 C CA . THR A 1 93 ? 2.287 1.010 -3.241 1.00 93.31 93 THR A CA 1
ATOM 727 C C . THR A 1 93 ? 2.092 1.742 -4.572 1.00 93.31 93 THR A C 1
ATOM 729 O O . THR A 1 93 ? 1.086 2.427 -4.760 1.00 93.31 93 THR A O 1
ATOM 732 N N . SER A 1 94 ? 3.042 1.654 -5.500 1.00 90.31 94 SER A N 1
ATOM 733 C CA . SER A 1 94 ? 2.907 2.293 -6.802 1.00 90.31 94 SER A CA 1
ATOM 734 C C . SER A 1 94 ? 1.854 1.603 -7.668 1.00 90.31 94 SER A C 1
ATOM 736 O O . SER A 1 94 ? 1.538 0.417 -7.518 1.00 90.31 94 SER A O 1
ATOM 738 N N . LYS A 1 95 ? 1.313 2.357 -8.627 1.00 87.31 95 LYS A N 1
ATOM 739 C CA . LYS A 1 95 ? 0.390 1.812 -9.629 1.00 87.31 95 LYS A CA 1
ATOM 740 C C . LYS A 1 95 ? 1.016 0.659 -10.418 1.00 87.31 95 LYS A C 1
ATOM 742 O O . LYS A 1 95 ? 0.332 -0.320 -10.710 1.00 87.31 95 LYS A O 1
ATOM 747 N N . LYS A 1 96 ? 2.309 0.757 -10.740 1.00 87.94 96 LYS A N 1
ATOM 748 C CA . LYS A 1 96 ? 3.036 -0.259 -11.508 1.00 87.94 96 LYS A CA 1
ATOM 749 C C . LYS A 1 96 ? 3.083 -1.598 -10.775 1.00 87.94 96 LYS A C 1
ATOM 751 O O . LYS A 1 96 ? 2.770 -2.620 -11.377 1.00 87.94 96 LYS A O 1
ATOM 756 N N . VAL A 1 97 ? 3.378 -1.590 -9.472 1.00 91.31 97 VAL A N 1
ATOM 757 C CA . VAL A 1 97 ? 3.410 -2.811 -8.645 1.00 91.31 97 VAL A CA 1
ATOM 758 C C . VAL A 1 97 ? 2.047 -3.504 -8.645 1.00 91.31 97 VAL A C 1
ATOM 760 O O . VAL A 1 97 ? 1.963 -4.716 -8.833 1.00 91.31 97 VAL A O 1
ATOM 763 N N . ILE A 1 98 ? 0.958 -2.751 -8.505 1.00 89.19 98 ILE A N 1
ATOM 764 C CA . ILE A 1 98 ? -0.392 -3.334 -8.489 1.00 89.19 98 ILE A CA 1
ATOM 765 C C . ILE A 1 98 ? -0.765 -3.906 -9.856 1.00 89.19 98 ILE A C 1
ATOM 767 O O . ILE A 1 98 ? -1.247 -5.035 -9.936 1.00 89.19 98 ILE A O 1
ATOM 771 N N . ASN A 1 99 ? -0.490 -3.159 -10.925 1.00 86.88 99 ASN A N 1
ATOM 772 C CA . ASN A 1 99 ? -0.784 -3.588 -12.289 1.00 86.88 99 ASN A CA 1
ATOM 773 C C . ASN A 1 99 ? 0.041 -4.809 -12.716 1.00 86.88 99 ASN A C 1
ATOM 775 O O . ASN A 1 99 ? -0.450 -5.609 -13.505 1.00 86.88 99 ASN A O 1
ATOM 779 N N . SER A 1 100 ? 1.258 -4.972 -12.185 1.00 89.06 100 SER A N 1
ATOM 780 C CA . SER A 1 100 ? 2.064 -6.177 -12.421 1.00 89.06 100 SER A CA 1
ATOM 781 C C . SER A 1 100 ? 1.411 -7.428 -11.820 1.00 89.06 100 SER A C 1
ATOM 783 O O . SER A 1 100 ? 1.459 -8.506 -12.405 1.00 89.06 100 SER A O 1
ATOM 785 N N . TRP A 1 101 ? 0.755 -7.287 -10.661 1.00 90.38 101 TRP A N 1
ATOM 786 C CA . TRP A 1 101 ? 0.100 -8.392 -9.963 1.00 90.38 101 TRP A CA 1
ATOM 787 C C . TRP A 1 101 ? -1.248 -8.773 -10.581 1.00 90.38 101 TRP A C 1
ATOM 789 O O . TRP A 1 101 ? -1.534 -9.959 -10.749 1.00 90.38 101 TRP A O 1
ATOM 799 N N . ASP A 1 102 ? -2.072 -7.784 -10.916 1.00 83.06 102 ASP A N 1
ATOM 800 C CA . ASP A 1 102 ? -3.339 -8.001 -11.609 1.00 83.06 102 ASP A CA 1
ATOM 801 C C . ASP A 1 102 ? -3.515 -6.946 -12.719 1.00 83.06 102 ASP A C 1
ATOM 803 O O . ASP A 1 102 ? -4.003 -5.840 -12.452 1.00 83.06 102 ASP A O 1
ATOM 807 N N . PRO A 1 103 ? -3.168 -7.297 -13.975 1.00 70.06 103 PRO A N 1
ATOM 808 C CA . PRO A 1 103 ? -3.252 -6.405 -15.134 1.00 70.06 103 PRO A CA 1
ATOM 809 C C . PRO A 1 103 ? -4.677 -5.976 -15.494 1.00 70.06 103 PRO A C 1
ATOM 811 O O . PRO A 1 103 ? -4.870 -5.058 -16.294 1.00 70.06 103 PRO A O 1
ATOM 814 N N . HIS A 1 104 ? -5.691 -6.665 -14.963 1.00 65.69 104 HIS A N 1
ATOM 815 C CA . HIS A 1 104 ? -7.096 -6.320 -15.166 1.00 65.69 104 HIS A CA 1
ATOM 816 C C . HIS A 1 104 ? -7.609 -5.336 -14.116 1.00 65.69 104 HIS A C 1
ATOM 818 O O . HIS A 1 104 ? -8.703 -4.783 -14.281 1.00 65.69 104 HIS A O 1
ATOM 824 N N . THR A 1 105 ? -6.813 -5.063 -13.082 1.00 64.62 105 THR A N 1
ATOM 825 C CA . THR A 1 105 ? -7.080 -3.982 -12.144 1.00 64.62 105 THR A CA 1
ATOM 826 C C . THR A 1 105 ? -6.913 -2.663 -12.886 1.00 64.62 105 THR A C 1
ATOM 828 O O . THR A 1 105 ? -5.808 -2.191 -13.135 1.00 64.62 105 THR A O 1
ATOM 831 N N . ASN A 1 106 ? -8.026 -2.027 -13.248 1.00 55.16 106 ASN A N 1
ATOM 832 C CA . ASN A 1 106 ? -8.033 -0.678 -13.820 1.00 55.16 106 ASN A CA 1
ATOM 833 C C . ASN A 1 106 ? -7.795 0.365 -12.707 1.00 55.16 106 ASN A C 1
ATOM 835 O O . ASN A 1 106 ? -8.570 1.308 -12.526 1.00 55.16 106 ASN A O 1
ATOM 839 N N . MET A 1 107 ? -6.742 0.169 -11.908 1.00 61.03 107 MET A N 1
ATOM 840 C CA . MET A 1 107 ? -6.449 1.011 -10.758 1.00 61.03 107 MET A CA 1
ATOM 841 C C . MET A 1 107 ? -5.848 2.323 -11.235 1.00 61.03 107 MET A C 1
ATOM 843 O O . MET A 1 107 ? -4.689 2.413 -11.634 1.00 61.03 107 MET A O 1
ATOM 847 N N . ASN A 1 108 ? -6.669 3.368 -11.215 1.00 55.94 108 ASN A N 1
ATOM 848 C CA . ASN A 1 108 ? -6.197 4.715 -11.491 1.00 55.94 108 ASN A CA 1
ATOM 849 C C . ASN A 1 108 ? -5.604 5.378 -10.241 1.00 55.94 108 ASN A C 1
ATOM 851 O O . ASN A 1 108 ? -4.625 6.096 -10.402 1.00 55.94 108 ASN A O 1
ATOM 855 N N . GLU A 1 109 ? -6.146 5.119 -9.037 1.00 58.66 109 GLU A N 1
ATOM 856 C CA . GLU A 1 109 ? -5.697 5.755 -7.777 1.00 58.66 109 GLU A CA 1
ATOM 857 C C . GLU A 1 109 ? -5.915 4.879 -6.510 1.00 58.66 109 GLU A C 1
ATOM 859 O O . GLU A 1 109 ? -4.990 4.725 -5.719 1.00 58.66 109 GLU A O 1
ATOM 864 N N . TRP A 1 110 ? -7.080 4.248 -6.297 1.00 64.06 110 TRP A N 1
ATOM 865 C CA . TRP A 1 110 ? -7.303 3.241 -5.233 1.00 64.06 110 TRP A CA 1
ATOM 866 C C . TRP A 1 110 ? -8.410 2.251 -5.631 1.00 64.06 110 TRP A C 1
ATOM 868 O O . TRP A 1 110 ? -9.235 2.577 -6.485 1.00 64.06 110 TRP A O 1
ATOM 878 N N . ASP A 1 111 ? -8.419 1.054 -5.040 1.00 55.03 111 ASP A N 1
ATOM 879 C CA . ASP A 1 111 ? -9.473 0.044 -5.211 1.00 55.03 111 ASP A CA 1
ATOM 880 C C . ASP A 1 111 ? -9.625 -0.807 -3.937 1.00 55.03 111 ASP A C 1
ATOM 882 O O . ASP A 1 111 ? -8.658 -1.060 -3.217 1.00 55.03 111 ASP A O 1
ATOM 886 N N . ALA A 1 112 ? -10.840 -1.252 -3.621 1.00 54.53 112 ALA A N 1
ATOM 887 C CA . ALA A 1 112 ? -11.097 -2.153 -2.501 1.00 54.53 112 ALA A CA 1
ATOM 888 C C . ALA A 1 112 ? -11.318 -3.569 -3.027 1.00 54.53 112 ALA A C 1
ATOM 890 O O . ALA A 1 112 ? -12.393 -3.904 -3.525 1.00 54.53 112 ALA A O 1
ATOM 891 N N . ILE A 1 113 ? -10.327 -4.440 -2.846 1.00 52.66 113 ILE A N 1
ATOM 892 C CA . ILE A 1 113 ? -10.450 -5.829 -3.274 1.00 52.66 113 ILE A CA 1
ATOM 893 C C . ILE A 1 113 ? -11.119 -6.666 -2.180 1.00 52.66 113 ILE A C 1
ATOM 895 O O . ILE A 1 113 ? -10.680 -6.745 -1.026 1.00 52.66 113 ILE A O 1
ATOM 899 N N . SER A 1 114 ? -12.215 -7.319 -2.562 1.00 49.56 114 SER A N 1
ATOM 900 C CA . SER A 1 114 ? -12.874 -8.347 -1.762 1.00 49.56 114 SER A CA 1
ATOM 901 C C . SER A 1 114 ? -12.931 -9.636 -2.576 1.00 49.56 114 SER A C 1
ATOM 903 O O . SER A 1 114 ? -13.717 -9.772 -3.506 1.00 49.56 114 SER A O 1
ATOM 905 N N . MET A 1 115 ? -12.039 -10.564 -2.239 1.00 45.31 115 MET A N 1
ATOM 906 C CA . MET A 1 115 ? -12.035 -11.945 -2.721 1.00 45.31 115 MET A CA 1
ATOM 9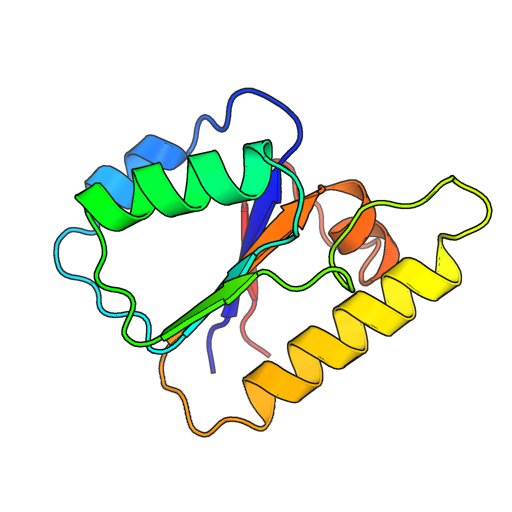07 C C . MET A 1 115 ? -11.808 -12.864 -1.531 1.00 45.31 115 MET A C 1
ATOM 909 O O . MET A 1 115 ? -10.873 -12.573 -0.744 1.00 45.31 115 MET A O 1
#

=== Feature glossary ===
The record interleaves many kinds of information about one protein. Here is each kind framed as the question it answers.

Q: What does the local fold look like, residue by residue?
A: The Foldseek 3Di string encodes local tertiary geometry as a 20-letter alphabet — one character per residue — derived from the relative positions of nearby Cα atoms. Unlike the amino-acid sequence, 3Di is a direct function of the 3D structure, so two proteins with the same fold have similar 3Di strings even at low sequence identity.

Q: Which residues are in helices, strands, or loops?
A: The SS8 string is DSSP's per-residue secondary-structure call. α-helix (H) means an i→i+4 H-bond ladder; β-strand (E) means the residue participates in a β-sheet; 3₁₀ (G) and π (I) are tighter and wider helices; T/S are turns/bends; '-' is loop.

Q: How big and how compact is the whole molecule?
A: Radius of gyration (Rg) is the root-mean-square distance of Cα atoms from their centroid — a single number for overall size and compactness. A globular domain of N residues has Rg ≈ 2.2·N^0.38 Å; an extended or disordered chain has a much larger Rg. The Cα contact count is the number of residue pairs whose Cα atoms are within 8 Å and are more than four positions apart in sequence — a standard proxy for tertiary packing density. The bounding box is the smallest axis-aligned box enclosing all Cα atoms.

Q: Where is each backbone atom in 3D?
A: Structure coordinates are given as an mmCIF _atom_site loop: one row per atom with element, residue name, chain id, sequence number, and x/y/z position in Å. Only the four main-chain atoms per residue are included here; side chains are omitted to keep the record compact.

Q: What is the amino-acid chain?
A: Primary structure: the covalent order of the twenty standard amino acids along the backbone. Two proteins with the same sequence will (almost always) fold to the same structure; two with 30% identity often share a fold but not the details.

Q: What if only a Cα trace is available?
A: Three-state secondary structure (P-SEA) collapses the eight DSSP classes into helix (a), strand (b), and coil (c). P-SEA assigns these from Cα geometry alone — distances and angles — without requiring backbone oxygens, so it works on any Cα trace.

Q: What family and function is it annotated with?
A: Database cross-references. InterPro integrates a dozen domain/family signature databases into unified entries with residue-range hits. GO terms attach function/process/location labels with evidence codes. CATH codes position the fold in a four-level structural taxonomy. Organism is the NCBI-taxonomy species name.

Q: How confident is the AlphaFold model at each residue?
A: pLDDT is the predicted lDDT-Cα score: AlphaFold's confidence that the local environment of each residue (all inter-atomic distances within 15 Å) is correctly placed. It is a per-residue number between 0 and 100, with higher meaning more reliable.

Q: How mobile is each atom in the crystal?
A: B-factor (Debye–Waller factor) reflects atomic displacement in the crystal lattice. It is an experimental observable (units Å²), not a prediction; low values mean the atom is pinned down, high values mean it moves or is heterogeneous across the crystal.

Q: Which residues are buried vs exposed?
A: SASA measures how much of the protein is reachable by solvent. It is computed by rolling a water-sized probe over the atomic surface and summing the exposed area (Å²). Per-residue SASA distinguishes core (buried, low SASA) from surface (exposed, high SASA) residues; total SASA is a whole-molecule size measure.

Q: What do the diagnostic plots show?
A: Plot images: a contact map (which residues are close in 3D, as an N×N binary image), a Ramachandran scatter (backbone torsion angles, revealing secondary-structure composition at a glance), and — for AlphaFold structures — a PAE heatmap (pairwise prediction confidence).

Q: What known structures does this most resemble?
A: The Foldseek neighbor list gives the closest experimentally determined structures in the PDB, ranked by structural alignment. TM-score near 1 means near-identical fold; near 0.3 means only rough topology match. This is how one finds what a novel AlphaFold prediction most resembl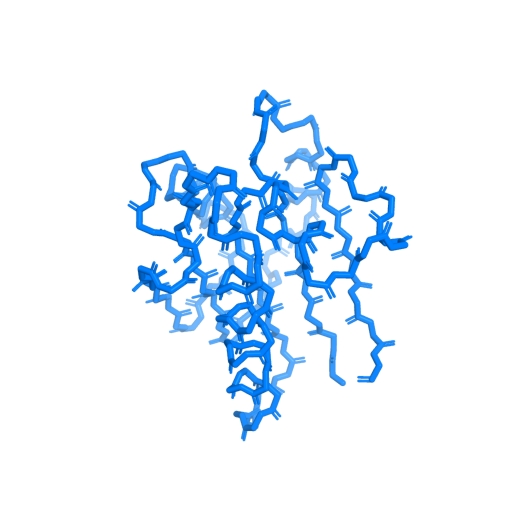es in the solved-structure universe.

Q: Are the domains correctly placed relative to each other?
A: Predicted aligned error is AlphaFold's pairwise confidence. Unlike pLDDT (per-residue), PAE is per-residue-pair and captures whether two parts of the structure are correctly placed relative to each other. Units are ångströms of expected positional error.

Q: What do the rendered images show?
A: Structure images are PyMOL renders from six orthogonal camera directions. Cartoon representation draws helices as coils and strands as arrows; sticks shows the backbone as bonds; surface shows the solvent-excluded envelope. Rainbow coloring maps sequence position to hue (blue→red, N→C); chain coloring assigns a distinct color per polypeptide.

Q: What are the backbone torsion angles?
A: φ (phi) and ψ (psi) are the two rotatable backbone dihedrals per residue: φ is the C(i-1)–N–Cα–C torsion, ψ is the N–Cα–C–N(i+1) torsion, both in degrees on (−180°, 180°]. α-helical residues cluster near (−60°, −45°); β-strand residues near (−120°, +130°). A Ramachandran plot is simply a scatter of (φ, ψ) for every residue.